Protein AF-A0A7V3S0T5-F1 (afdb_monomer_lite)

Structure (mmCIF, N/CA/C/O backbone):
data_AF-A0A7V3S0T5-F1
#
_entry.id   AF-A0A7V3S0T5-F1
#
loop_
_atom_site.group_PDB
_atom_site.id
_atom_site.type_symbol
_atom_site.label_atom_id
_atom_site.label_alt_id
_atom_site.label_comp_id
_atom_site.label_asym_id
_atom_site.label_entity_id
_atom_site.label_seq_id
_atom_site.pdbx_PDB_ins_code
_atom_site.Cartn_x
_atom_site.Cartn_y
_atom_site.Cartn_z
_atom_site.occupancy
_atom_site.B_iso_or_equiv
_atom_site.auth_seq_id
_atom_site.auth_comp_id
_atom_site.auth_asym_id
_atom_site.auth_atom_id
_atom_site.pdbx_PDB_model_num
ATOM 1 N N . MET A 1 1 ? 28.464 -18.760 -47.971 1.00 61.44 1 MET A N 1
ATOM 2 C CA . MET A 1 1 ? 27.592 -17.591 -47.676 1.00 61.44 1 MET A CA 1
ATOM 3 C C . MET A 1 1 ? 26.139 -17.926 -47.304 1.00 61.44 1 MET A C 1
ATOM 5 O O . MET A 1 1 ? 25.623 -17.300 -46.389 1.00 61.44 1 MET A O 1
ATOM 9 N N . ARG A 1 2 ? 25.459 -18.908 -47.930 1.00 74.19 2 ARG A N 1
ATOM 10 C CA . ARG A 1 2 ? 24.053 -19.249 -47.588 1.00 74.19 2 ARG A CA 1
ATOM 11 C C . ARG A 1 2 ? 23.843 -19.722 -46.137 1.00 74.19 2 ARG A C 1
ATOM 13 O O . ARG A 1 2 ? 22.820 -19.402 -45.549 1.00 74.19 2 ARG A O 1
ATOM 20 N N . ARG A 1 3 ? 24.806 -20.447 -45.548 1.00 76.31 3 ARG A N 1
ATOM 21 C CA . ARG A 1 3 ? 24.728 -20.920 -44.149 1.00 76.31 3 ARG A CA 1
ATOM 22 C C . ARG A 1 3 ? 24.899 -19.791 -43.122 1.00 76.31 3 ARG A C 1
ATOM 24 O O . ARG A 1 3 ? 24.154 -19.752 -42.156 1.00 76.31 3 ARG A O 1
ATOM 31 N N . ILE A 1 4 ? 25.785 -18.828 -43.390 1.00 78.69 4 ILE A N 1
ATOM 32 C CA . ILE A 1 4 ? 26.016 -17.657 -42.522 1.00 78.69 4 ILE A CA 1
ATOM 33 C C . ILE A 1 4 ? 24.759 -16.778 -42.449 1.00 78.69 4 ILE A C 1
ATOM 35 O O . ILE A 1 4 ? 24.345 -16.402 -41.361 1.00 78.69 4 ILE A O 1
ATOM 39 N N . LYS A 1 5 ? 24.084 -16.540 -43.586 1.00 76.44 5 LYS A N 1
ATOM 40 C CA . LYS A 1 5 ? 22.814 -15.790 -43.620 1.00 76.44 5 LYS A CA 1
ATOM 41 C C . LYS A 1 5 ? 21.711 -16.453 -42.785 1.00 76.44 5 LYS A C 1
ATOM 43 O O . LYS A 1 5 ? 20.954 -15.753 -42.127 1.00 76.44 5 LYS A O 1
ATOM 48 N N . LYS A 1 6 ? 21.641 -17.791 -42.783 1.00 80.25 6 LYS A N 1
ATOM 49 C CA . LYS A 1 6 ? 20.680 -18.540 -41.956 1.00 80.25 6 LYS A CA 1
ATOM 50 C C . LYS A 1 6 ? 20.983 -18.410 -40.467 1.00 80.25 6 LYS A C 1
ATOM 52 O O . LYS A 1 6 ? 20.059 -18.199 -39.700 1.00 80.25 6 LYS A O 1
ATOM 57 N N . ILE A 1 7 ? 22.256 -18.495 -40.078 1.00 84.44 7 ILE A N 1
ATOM 58 C CA . ILE A 1 7 ? 22.674 -18.337 -38.678 1.00 84.44 7 ILE A CA 1
ATOM 59 C C . ILE A 1 7 ? 22.333 -16.929 -38.183 1.00 84.44 7 ILE A C 1
ATOM 61 O O . ILE A 1 7 ? 21.741 -16.795 -37.123 1.00 84.44 7 ILE A O 1
ATOM 65 N N . MET A 1 8 ? 22.616 -15.903 -38.990 1.00 83.19 8 MET A N 1
ATOM 66 C CA . MET A 1 8 ? 22.318 -14.505 -38.660 1.00 83.19 8 MET A CA 1
ATOM 67 C C . MET A 1 8 ? 20.810 -14.230 -38.554 1.00 83.19 8 MET A C 1
ATOM 69 O O 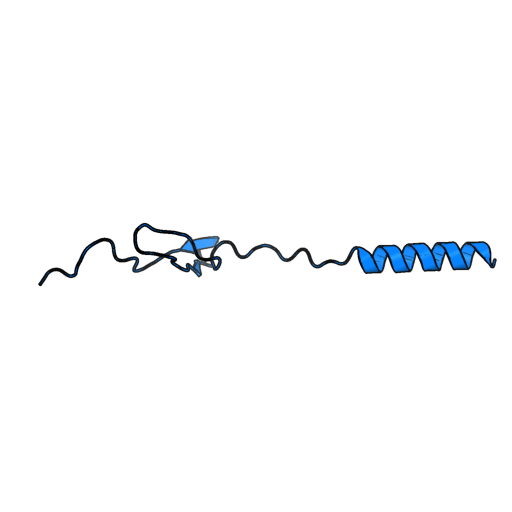. MET A 1 8 ? 20.367 -13.510 -37.665 1.00 83.19 8 MET A O 1
ATOM 73 N N . ALA A 1 9 ? 20.010 -14.832 -39.441 1.00 86.12 9 ALA A N 1
ATOM 74 C CA . ALA A 1 9 ? 18.553 -14.742 -39.373 1.00 86.12 9 ALA A CA 1
ATOM 75 C C . ALA A 1 9 ? 17.995 -15.465 -38.136 1.00 86.12 9 ALA A C 1
ATOM 77 O O . ALA A 1 9 ? 17.072 -14.965 -37.501 1.00 86.12 9 ALA A O 1
ATOM 78 N N . LEU A 1 10 ? 18.572 -16.614 -37.772 1.00 87.00 10 LEU A N 1
ATOM 79 C CA . LEU A 1 10 ? 18.150 -17.388 -36.607 1.00 87.00 10 LEU A CA 1
ATOM 80 C C . LEU A 1 10 ? 18.484 -16.662 -35.297 1.00 87.00 10 LEU A C 1
ATOM 82 O O . LEU A 1 10 ? 17.642 -16.603 -34.409 1.00 87.00 10 LEU A O 1
ATOM 86 N N . T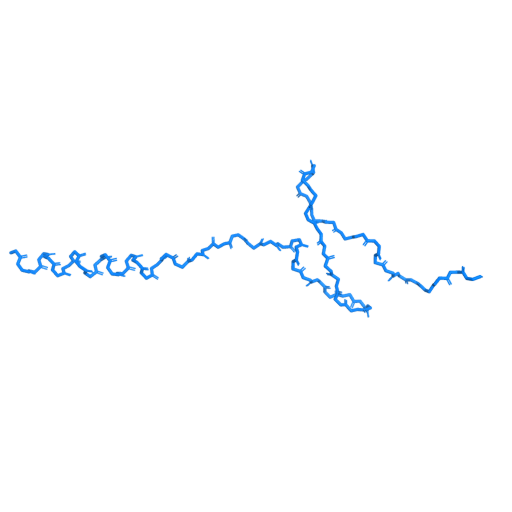HR A 1 11 ? 19.680 -16.075 -35.181 1.00 86.19 11 THR A N 1
ATOM 87 C CA . THR A 1 11 ? 20.072 -15.302 -33.993 1.00 86.19 11 THR A CA 1
ATOM 88 C C . THR A 1 11 ? 19.295 -13.995 -33.872 1.00 86.19 11 THR A C 1
ATOM 90 O O . THR A 1 11 ? 18.909 -13.633 -32.765 1.00 86.19 11 THR A O 1
ATOM 93 N N . GLY A 1 12 ? 18.998 -13.320 -34.987 1.00 86.62 12 GLY A N 1
ATOM 94 C CA . GLY A 1 12 ? 18.139 -12.133 -34.995 1.00 86.62 12 GLY A CA 1
ATOM 95 C C . GLY A 1 12 ? 16.698 -12.437 -34.575 1.00 86.62 12 GLY A C 1
ATOM 96 O O . GLY A 1 12 ? 16.130 -11.714 -33.761 1.00 86.62 12 GLY A O 1
ATOM 97 N N . LEU A 1 13 ? 16.127 -13.542 -35.069 1.00 85.62 13 LEU A N 1
ATOM 98 C CA . LEU A 1 13 ? 14.790 -13.992 -34.675 1.00 85.62 13 LEU A CA 1
ATOM 99 C C . LEU A 1 13 ? 14.747 -14.390 -33.194 1.00 85.62 13 LEU A C 1
ATOM 101 O O . LEU A 1 13 ? 13.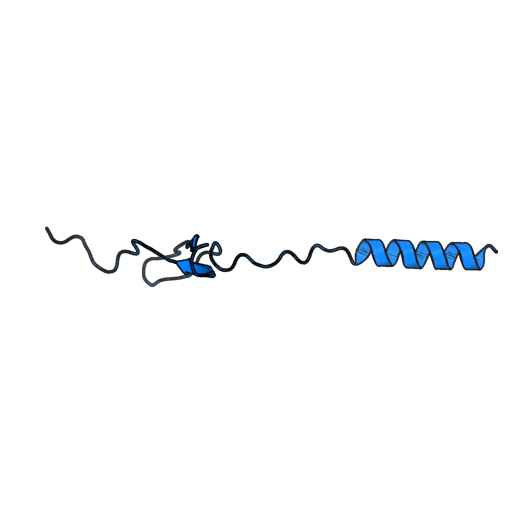807 -14.038 -32.491 1.00 85.62 13 LEU A O 1
ATOM 105 N N . LEU A 1 14 ? 15.783 -15.078 -32.708 1.00 82.81 14 LEU A N 1
ATOM 106 C CA . LEU A 1 14 ? 15.886 -15.462 -31.305 1.00 82.81 14 LEU A CA 1
ATOM 107 C C . LEU A 1 14 ? 15.990 -14.227 -30.399 1.00 82.81 14 LEU A C 1
ATOM 109 O O . LEU A 1 14 ? 15.262 -14.133 -29.420 1.00 82.81 14 LEU A O 1
ATOM 113 N N . ALA A 1 15 ? 16.822 -13.243 -30.751 1.00 82.38 15 ALA A N 1
ATOM 114 C CA . ALA A 1 15 ? 16.945 -11.998 -29.993 1.00 82.38 15 ALA A CA 1
ATOM 115 C C . ALA A 1 15 ? 15.624 -11.210 -29.940 1.00 82.38 15 ALA A C 1
ATOM 117 O O . ALA A 1 15 ? 15.278 -10.677 -28.889 1.00 82.38 15 ALA A O 1
ATOM 118 N N . ALA A 1 16 ? 14.854 -11.190 -31.033 1.00 79.44 16 ALA A N 1
ATOM 119 C CA . ALA A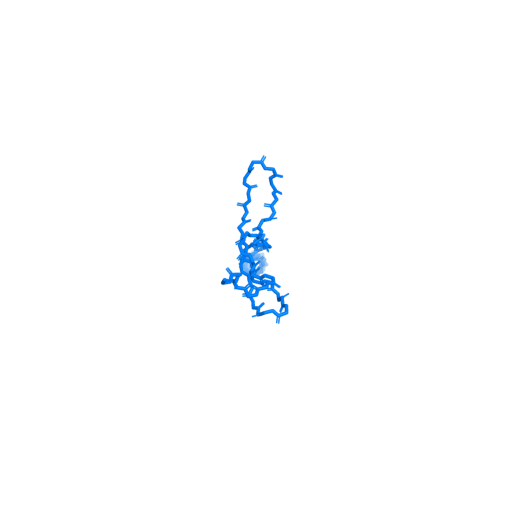 1 16 ? 13.533 -10.560 -31.073 1.00 79.44 16 ALA A CA 1
ATOM 120 C C . ALA A 1 16 ? 12.484 -11.279 -30.203 1.00 79.44 16 ALA A C 1
ATOM 122 O O . ALA A 1 16 ? 11.537 -10.646 -29.750 1.00 79.44 16 ALA A O 1
ATOM 123 N N . LEU A 1 17 ? 12.656 -12.579 -29.944 1.00 79.06 17 LEU A N 1
ATOM 124 C CA . LE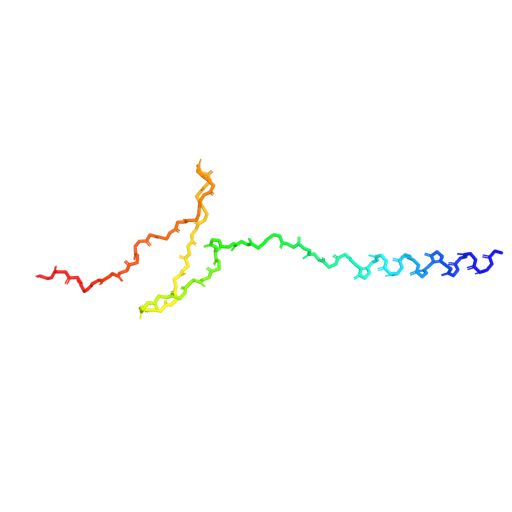U A 1 17 ? 11.817 -13.335 -29.010 1.00 79.06 17 LEU A CA 1
ATOM 125 C C . LEU A 1 17 ? 12.228 -13.128 -27.544 1.00 79.06 17 LEU A C 1
ATOM 127 O O . LEU A 1 17 ? 11.449 -13.448 -26.662 1.00 79.06 17 LEU A O 1
ATOM 131 N N . PHE A 1 18 ? 13.418 -12.597 -27.252 1.00 72.31 18 PHE A N 1
ATOM 132 C CA . PHE A 1 18 ? 13.874 -12.345 -25.878 1.00 72.31 18 PHE A CA 1
ATOM 133 C C . PHE A 1 18 ? 13.614 -10.913 -25.385 1.00 72.31 18 PHE A C 1
ATOM 135 O O . PHE A 1 18 ? 13.915 -10.606 -24.236 1.00 72.31 18 PHE A O 1
ATOM 142 N N . THR A 1 19 ? 13.010 -10.037 -26.194 1.00 66.44 19 THR A N 1
ATOM 143 C CA . THR A 1 19 ? 12.669 -8.659 -25.791 1.00 66.44 19 THR A CA 1
ATOM 144 C C . THR A 1 19 ? 11.375 -8.554 -24.978 1.00 66.44 19 THR A C 1
ATOM 146 O O . THR A 1 19 ? 10.836 -7.453 -24.840 1.00 66.44 19 THR A O 1
ATOM 149 N N . TYR A 1 20 ? 10.868 -9.662 -24.417 1.00 66.12 20 TYR A N 1
ATOM 150 C CA . TYR A 1 20 ? 9.750 -9.621 -23.475 1.00 66.12 20 TYR A CA 1
ATOM 151 C C . TYR A 1 20 ? 10.064 -8.612 -22.371 1.00 66.12 20 TYR A C 1
ATOM 153 O O . TYR A 1 20 ? 11.036 -8.744 -21.632 1.00 66.12 20 TYR A O 1
ATOM 161 N N . ALA A 1 21 ? 9.257 -7.556 -22.343 1.00 60.81 21 ALA A N 1
ATOM 162 C CA . ALA A 1 21 ? 9.475 -6.377 -21.538 1.00 60.81 21 ALA A CA 1
ATOM 163 C C . ALA A 1 21 ? 9.462 -6.737 -20.050 1.00 60.81 21 ALA A C 1
ATOM 165 O O . ALA A 1 21 ? 8.402 -6.857 -19.438 1.00 60.81 21 ALA A O 1
ATOM 166 N N . SER A 1 22 ? 10.645 -6.861 -19.458 1.00 63.84 22 SER A N 1
ATOM 167 C CA . SER A 1 22 ? 10.850 -6.787 -18.018 1.00 63.84 22 SER A CA 1
ATOM 168 C C . SER A 1 22 ? 10.507 -5.366 -17.565 1.00 63.84 22 SER A C 1
ATOM 170 O O . SER A 1 22 ? 11.355 -4.482 -17.471 1.00 63.84 22 SER A O 1
ATOM 172 N N . ARG A 1 23 ? 9.212 -5.113 -17.360 1.00 66.19 23 ARG A N 1
ATOM 173 C CA . ARG A 1 23 ? 8.723 -3.916 -16.675 1.00 66.19 23 ARG A CA 1
ATOM 174 C C . ARG A 1 23 ? 8.992 -4.123 -15.190 1.00 66.19 23 ARG A C 1
ATOM 176 O O . ARG A 1 23 ? 8.593 -5.148 -14.645 1.00 66.19 23 ARG A O 1
ATOM 183 N N . ALA A 1 24 ? 9.688 -3.180 -14.559 1.00 69.44 24 ALA A N 1
ATOM 184 C CA . ALA A 1 24 ? 9.790 -3.159 -13.106 1.00 69.44 24 ALA A CA 1
ATOM 185 C C . ALA A 1 24 ? 8.370 -3.129 -12.523 1.00 69.44 24 ALA A C 1
ATOM 187 O O . ALA A 1 24 ? 7.527 -2.358 -12.988 1.00 69.44 24 ALA A O 1
ATOM 188 N N . GLU A 1 25 ? 8.095 -4.022 -11.579 1.00 68.50 25 GLU A N 1
ATOM 189 C CA . GLU A 1 25 ? 6.772 -4.149 -10.982 1.00 68.50 25 GLU A CA 1
ATOM 190 C C . GLU A 1 25 ? 6.505 -2.932 -10.090 1.00 68.50 25 GLU A C 1
ATOM 192 O O . GLU A 1 25 ? 7.306 -2.610 -9.214 1.00 68.50 25 GLU A O 1
ATOM 197 N N . ASP A 1 26 ? 5.397 -2.227 -10.330 1.00 76.69 26 ASP A N 1
ATOM 198 C CA . ASP A 1 26 ? 4.963 -1.130 -9.463 1.00 76.69 26 ASP A CA 1
ATOM 199 C C . ASP A 1 26 ? 4.252 -1.718 -8.242 1.00 76.69 26 ASP A C 1
ATOM 201 O O . ASP A 1 26 ? 3.026 -1.849 -8.182 1.00 76.69 26 ASP A O 1
ATOM 205 N N . ILE A 1 27 ? 5.067 -2.118 -7.268 1.00 83.56 27 ILE A N 1
ATOM 206 C CA . ILE A 1 27 ? 4.620 -2.782 -6.042 1.00 83.56 27 ILE A CA 1
ATOM 207 C C . ILE A 1 27 ? 3.632 -1.894 -5.267 1.00 83.56 27 ILE A C 1
ATOM 209 O O . ILE A 1 27 ? 2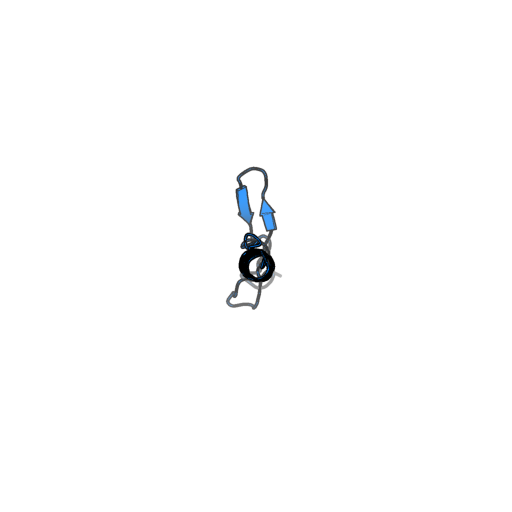.733 -2.407 -4.602 1.00 83.56 27 ILE A O 1
ATOM 213 N N . CYS A 1 28 ? 3.753 -0.567 -5.368 1.00 91.38 28 CYS A N 1
ATOM 214 C CA . CYS A 1 28 ? 2.924 0.356 -4.600 1.00 91.38 28 CYS A CA 1
ATOM 215 C C . CYS A 1 28 ? 1.485 0.441 -5.126 1.00 91.38 28 CYS A C 1
ATOM 217 O O . CYS A 1 28 ? 0.560 0.697 -4.349 1.00 91.38 28 CYS A O 1
ATOM 219 N N . THR A 1 29 ? 1.274 0.240 -6.432 1.00 90.38 29 THR A N 1
ATOM 220 C CA . THR A 1 29 ? -0.064 0.320 -7.040 1.00 90.38 29 THR A CA 1
ATOM 221 C C . THR A 1 29 ? -0.761 -1.028 -7.202 1.00 90.38 29 THR A C 1
ATOM 223 O O . THR A 1 29 ? -1.977 -1.062 -7.447 1.00 90.38 29 THR A O 1
ATOM 226 N N . THR A 1 30 ? -0.044 -2.132 -6.999 1.00 92.75 30 THR A N 1
ATOM 227 C CA . THR A 1 30 ? -0.641 -3.462 -6.859 1.00 92.75 30 THR A CA 1
ATOM 228 C C . THR A 1 30 ? -1.515 -3.515 -5.597 1.00 92.75 30 THR A C 1
ATOM 230 O O . THR A 1 30 ? -1.042 -3.208 -4.501 1.00 92.75 30 THR A O 1
ATOM 233 N N . PRO A 1 31 ? -2.808 -3.879 -5.705 1.00 94.12 31 PRO A N 1
ATOM 234 C CA . PRO A 1 31 ? -3.682 -3.954 -4.539 1.00 94.12 31 PRO A CA 1
ATOM 235 C C . PRO A 1 31 ? -3.222 -5.007 -3.523 1.00 94.12 31 PRO A C 1
ATOM 237 O O . PRO A 1 31 ? -2.941 -6.149 -3.882 1.00 94.12 31 PRO A O 1
ATOM 240 N N . VAL A 1 32 ? -3.234 -4.647 -2.240 1.00 94.19 32 VAL A N 1
ATOM 241 C CA . VAL A 1 32 ? -2.909 -5.536 -1.116 1.00 94.19 32 VAL A CA 1
ATOM 242 C C . VAL A 1 32 ? -4.177 -5.979 -0.393 1.00 94.19 32 VAL A C 1
ATOM 244 O O . VAL A 1 32 ? -5.144 -5.223 -0.277 1.00 94.19 32 VAL A O 1
ATOM 247 N N . LYS A 1 33 ? -4.192 -7.217 0.102 1.00 95.75 33 LYS A N 1
ATOM 248 C CA . LYS A 1 33 ? -5.333 -7.764 0.843 1.00 95.75 33 LYS A CA 1
ATOM 249 C C . LYS A 1 33 ? -5.301 -7.300 2.302 1.00 95.75 33 LYS A C 1
ATOM 251 O O . LYS A 1 33 ? -4.292 -7.458 2.979 1.00 95.75 33 LYS A O 1
ATOM 256 N N . THR A 1 34 ? -6.427 -6.799 2.797 1.00 93.75 34 THR A N 1
ATOM 257 C CA . THR A 1 34 ? -6.666 -6.456 4.209 1.00 93.75 34 THR A CA 1
ATOM 258 C C . THR A 1 34 ? -7.850 -7.256 4.755 1.00 93.75 34 THR A C 1
ATOM 260 O O . THR A 1 34 ? -8.548 -7.933 3.995 1.00 93.75 34 THR A O 1
ATOM 263 N N . GLY A 1 35 ? -8.114 -7.161 6.063 1.00 91.88 35 GLY A N 1
ATOM 264 C CA . GLY A 1 35 ? -9.315 -7.753 6.665 1.00 91.88 35 GLY A CA 1
ATOM 265 C C . GLY A 1 35 ? -10.625 -7.216 6.070 1.00 91.88 35 GLY A C 1
ATOM 266 O O . GLY A 1 35 ? -11.603 -7.951 5.989 1.00 91.88 35 GLY A O 1
ATOM 267 N N . SER A 1 36 ? -10.618 -5.973 5.583 1.00 91.19 36 SER A N 1
ATOM 268 C CA . SER A 1 36 ? -11.792 -5.288 5.025 1.00 91.19 36 SER A CA 1
ATOM 269 C C . SER A 1 36 ? -11.917 -5.420 3.499 1.00 91.19 36 SER A C 1
ATOM 271 O O . SER A 1 36 ? -12.887 -4.935 2.925 1.00 91.19 36 SER A O 1
ATOM 273 N N . GLY A 1 37 ? -10.944 -6.047 2.824 1.00 93.88 37 GLY A N 1
ATOM 274 C CA . GLY A 1 37 ? -10.904 -6.176 1.363 1.00 93.88 37 GLY A CA 1
ATOM 275 C C . GLY A 1 37 ? -9.579 -5.728 0.742 1.00 93.88 37 GLY A C 1
ATOM 276 O O . GLY A 1 37 ? -8.562 -5.607 1.425 1.00 93.88 37 GLY A O 1
ATOM 277 N N . MET A 1 38 ? -9.576 -5.510 -0.574 1.00 96.38 38 MET A N 1
ATOM 278 C CA . MET A 1 38 ? -8.386 -5.067 -1.308 1.00 96.38 38 MET A CA 1
ATOM 279 C C . MET A 1 38 ? -8.196 -3.554 -1.179 1.00 96.38 38 MET A C 1
ATOM 281 O O . MET A 1 38 ? -9.144 -2.794 -1.354 1.00 96.38 38 MET A O 1
ATOM 285 N N . VAL A 1 39 ? -6.962 -3.120 -0.929 1.00 95.50 39 VAL A N 1
ATOM 286 C CA . VAL A 1 39 ? -6.590 -1.705 -0.825 1.00 95.50 39 VAL A CA 1
ATOM 287 C C . VAL A 1 39 ? -5.453 -1.409 -1.793 1.00 95.50 39 VAL A C 1
ATOM 289 O O . VAL A 1 39 ? -4.464 -2.135 -1.848 1.00 95.50 39 VAL A O 1
ATOM 292 N N . ARG A 1 40 ? -5.576 -0.317 -2.546 1.00 94.94 40 ARG A N 1
ATOM 293 C CA . ARG A 1 40 ? -4.526 0.184 -3.436 1.00 94.94 40 ARG A CA 1
ATOM 294 C C . ARG A 1 40 ? -3.724 1.286 -2.744 1.00 94.94 40 ARG A C 1
ATOM 296 O O . ARG A 1 40 ? -4.307 2.129 -2.066 1.00 94.94 40 ARG A O 1
ATOM 303 N N . GLY A 1 41 ? -2.406 1.255 -2.910 1.00 95.12 41 GLY A N 1
ATOM 304 C CA . GLY A 1 41 ? -1.500 2.284 -2.408 1.00 95.12 41 GLY A CA 1
ATOM 305 C C . GLY A 1 41 ? -1.082 3.271 -3.490 1.00 95.12 41 GLY A C 1
ATOM 306 O O . GLY A 1 41 ? -1.594 3.269 -4.615 1.00 95.12 41 GLY A O 1
ATOM 307 N N . SER A 1 42 ? -0.120 4.110 -3.131 1.00 94.94 42 SER A N 1
ATOM 308 C CA . SER A 1 42 ? 0.578 5.014 -4.040 1.00 94.94 42 SER A CA 1
ATOM 309 C C . SER A 1 42 ? 2.065 5.050 -3.714 1.00 94.94 42 SER A C 1
ATOM 311 O O . SER A 1 42 ? 2.461 4.865 -2.561 1.00 94.94 42 SER A O 1
ATOM 313 N N . HIS A 1 43 ? 2.881 5.319 -4.727 1.00 94.31 43 HIS A N 1
ATOM 314 C CA . HIS A 1 43 ? 4.293 5.632 -4.545 1.00 94.31 43 HIS A CA 1
ATOM 315 C C . HIS A 1 43 ? 4.451 7.079 -4.068 1.00 94.31 43 HIS A C 1
ATOM 317 O O . HIS A 1 43 ? 3.825 7.988 -4.612 1.00 94.31 43 HIS A O 1
ATOM 323 N N . GLU A 1 44 ? 5.246 7.281 -3.023 1.00 94.56 44 GLU A N 1
ATOM 324 C CA . GLU A 1 44 ? 5.620 8.588 -2.492 1.00 94.56 44 GLU A CA 1
ATOM 325 C C . GLU A 1 44 ? 7.049 8.916 -2.929 1.00 94.56 44 GLU A C 1
ATOM 327 O O . GLU A 1 44 ? 8.019 8.356 -2.414 1.00 94.56 44 GLU A O 1
ATOM 332 N N . THR A 1 45 ? 7.172 9.861 -3.861 1.00 92.19 45 THR A N 1
ATOM 333 C CA . THR A 1 45 ? 8.441 10.221 -4.507 1.00 92.19 45 THR A CA 1
ATOM 334 C C . THR A 1 45 ? 9.472 10.767 -3.525 1.00 92.19 45 THR A C 1
ATOM 336 O O . THR A 1 45 ? 10.666 10.567 -3.718 1.00 92.19 45 THR A O 1
ATOM 339 N N . THR A 1 46 ? 9.027 11.454 -2.468 1.00 94.69 46 THR A N 1
ATOM 340 C CA . THR A 1 46 ? 9.927 12.161 -1.544 1.00 94.69 46 THR A CA 1
ATOM 341 C C . THR A 1 46 ? 10.893 11.216 -0.830 1.00 94.69 46 THR A C 1
ATOM 343 O O . THR A 1 46 ? 12.062 11.544 -0.658 1.00 94.69 46 THR A O 1
ATOM 346 N N . ASN A 1 47 ? 10.404 10.044 -0.421 1.00 91.31 47 ASN A N 1
ATOM 347 C CA . ASN A 1 47 ? 11.171 9.070 0.359 1.00 91.31 47 ASN A CA 1
ATOM 348 C C . ASN A 1 47 ? 11.328 7.724 -0.361 1.00 91.31 47 ASN A C 1
ATOM 350 O O . ASN A 1 47 ? 11.835 6.786 0.246 1.00 91.31 47 ASN A O 1
ATOM 354 N N . ASP A 1 48 ? 10.869 7.624 -1.611 1.00 90.75 48 ASP A N 1
ATOM 355 C CA . ASP A 1 48 ? 10.824 6.382 -2.388 1.00 90.75 48 ASP A CA 1
ATOM 356 C C . ASP A 1 48 ? 10.138 5.231 -1.624 1.00 90.75 48 ASP A C 1
ATOM 358 O O . ASP A 1 48 ? 10.657 4.125 -1.489 1.00 90.75 48 ASP A O 1
ATOM 362 N N . THR A 1 49 ? 8.961 5.510 -1.053 1.00 93.19 49 THR A N 1
ATOM 363 C CA . THR A 1 49 ? 8.201 4.535 -0.256 1.00 93.19 49 THR A CA 1
ATOM 364 C C . THR A 1 49 ? 6.803 4.304 -0.805 1.00 93.19 49 THR A C 1
ATOM 366 O O . THR A 1 49 ? 6.189 5.177 -1.416 1.00 93.19 49 THR A O 1
ATOM 369 N N . CYS A 1 50 ? 6.262 3.112 -0.562 1.00 93.88 50 CYS A N 1
ATOM 370 C CA . CYS A 1 50 ? 4.846 2.856 -0.788 1.00 93.88 50 CYS A CA 1
ATOM 371 C C . CYS A 1 50 ? 4.032 3.328 0.417 1.00 93.88 50 CYS A C 1
ATOM 373 O O . CYS A 1 50 ? 4.374 3.038 1.566 1.00 93.88 50 CYS A O 1
ATOM 375 N N . VAL A 1 51 ? 2.927 4.021 0.154 1.00 95.56 51 VAL A N 1
ATOM 376 C CA . VAL A 1 51 ? 2.056 4.556 1.198 1.00 95.56 51 VAL A CA 1
ATOM 377 C C . VAL A 1 51 ? 0.615 4.133 0.946 1.00 95.56 51 VAL A C 1
ATOM 379 O O . VAL A 1 51 ? 0.085 4.268 -0.157 1.00 95.56 51 VAL A O 1
ATOM 382 N N . TRP A 1 52 ? -0.043 3.671 2.008 1.00 95.12 52 TRP A N 1
ATOM 383 C CA . TRP A 1 52 ? -1.474 3.397 2.034 1.00 95.12 52 TRP A CA 1
ATOM 384 C C . TRP A 1 52 ? -2.120 4.288 3.093 1.00 95.12 52 TRP A C 1
ATOM 386 O O . TRP A 1 52 ? -1.802 4.188 4.277 1.00 95.12 52 TRP A O 1
ATOM 396 N N . ARG A 1 53 ? -3.003 5.197 2.670 1.00 93.81 53 ARG A N 1
ATOM 397 C CA . ARG A 1 53 ? -3.661 6.177 3.549 1.00 93.81 53 ARG A CA 1
ATOM 398 C C . ARG A 1 53 ? -5.164 5.926 3.590 1.00 93.81 53 ARG A C 1
ATOM 400 O O . ARG A 1 53 ? -5.743 5.487 2.603 1.00 93.81 53 ARG A O 1
ATOM 407 N N . GLY A 1 54 ? -5.790 6.240 4.723 1.00 93.62 54 GLY A N 1
ATOM 408 C CA . GLY A 1 54 ? -7.250 6.209 4.859 1.00 93.62 54 GLY A CA 1
ATOM 409 C C . GLY A 1 54 ? -7.872 4.810 4.886 1.00 93.62 54 GLY A C 1
ATOM 410 O O . GLY A 1 54 ? -9.054 4.680 4.587 1.00 93.62 54 GLY A O 1
ATOM 411 N N . ILE A 1 55 ? -7.110 3.765 5.237 1.00 94.81 55 ILE A N 1
ATOM 412 C CA . ILE A 1 55 ? -7.677 2.424 5.429 1.00 94.81 55 ILE A CA 1
ATOM 413 C C . ILE A 1 55 ? -8.563 2.448 6.684 1.00 94.81 55 ILE A C 1
ATOM 415 O O . ILE A 1 55 ? -8.044 2.704 7.775 1.00 94.81 55 ILE A O 1
ATOM 419 N N . PRO A 1 56 ? -9.875 2.179 6.571 1.00 92.81 56 PRO A N 1
ATOM 420 C CA . PRO A 1 56 ? -10.750 2.142 7.732 1.00 92.81 56 PRO A CA 1
ATOM 421 C C . PRO A 1 56 ? -10.391 0.947 8.620 1.00 92.81 56 PRO A C 1
ATOM 423 O O . PRO A 1 56 ? -10.326 -0.191 8.151 1.00 92.81 56 PRO A O 1
ATOM 426 N N . TYR A 1 57 ? -10.179 1.211 9.910 1.00 93.25 57 TYR A N 1
ATOM 427 C CA . TYR A 1 57 ? -9.884 0.188 10.922 1.00 93.25 57 TYR A CA 1
ATOM 428 C C . TYR A 1 57 ? -11.039 -0.030 11.912 1.00 93.25 57 TYR A C 1
ATOM 430 O O . TYR A 1 57 ? -11.048 -1.016 12.645 1.00 93.25 57 TYR A O 1
ATOM 438 N N . ALA A 1 58 ? -12.006 0.887 11.942 1.00 94.25 58 ALA A N 1
ATOM 439 C CA . ALA A 1 58 ? -13.175 0.855 12.810 1.00 94.25 58 ALA A CA 1
ATOM 440 C C . ALA A 1 58 ? -14.357 1.558 12.126 1.00 94.25 58 ALA A C 1
ATOM 442 O O . ALA A 1 58 ? -14.178 2.285 11.145 1.00 94.25 58 ALA A O 1
ATOM 443 N N . ALA A 1 59 ? -15.562 1.343 12.656 1.00 94.31 59 ALA A N 1
ATOM 444 C CA . ALA A 1 59 ? -16.731 2.120 12.265 1.00 94.31 59 ALA A CA 1
ATOM 445 C C . ALA A 1 59 ? -16.577 3.596 12.703 1.00 94.31 59 ALA A C 1
ATOM 447 O O . ALA A 1 59 ? -15.892 3.861 13.696 1.00 94.31 59 ALA A O 1
ATOM 448 N N . PRO A 1 60 ? -17.202 4.557 11.999 1.00 94.75 60 PRO A N 1
ATOM 449 C CA . PRO A 1 60 ? -17.198 5.959 12.410 1.00 94.75 60 PRO A CA 1
ATOM 450 C C . PRO A 1 60 ? -17.762 6.139 13.831 1.00 94.75 60 PRO A C 1
ATOM 452 O O . PRO A 1 60 ? -18.812 5.561 14.125 1.00 94.75 60 PRO A O 1
ATOM 455 N N . PRO A 1 61 ? -17.102 6.921 14.708 1.00 93.19 61 PRO A N 1
ATOM 456 C CA . PRO A 1 61 ? -17.640 7.236 16.024 1.00 93.19 61 PRO A CA 1
ATOM 457 C C . PRO A 1 61 ? -18.772 8.252 15.852 1.00 93.19 61 PRO A C 1
ATOM 459 O O . PRO A 1 61 ? -18.528 9.395 15.463 1.00 93.19 61 PRO A O 1
ATOM 462 N N . VAL A 1 62 ? -20.003 7.797 16.071 1.00 90.81 62 VAL A N 1
ATOM 463 C CA . VAL A 1 62 ? -21.209 8.638 16.111 1.00 90.81 62 VAL A CA 1
ATOM 464 C C . VAL A 1 62 ? -21.400 9.271 17.479 1.00 90.81 62 VAL A C 1
ATOM 466 O O . VAL A 1 62 ? -21.054 8.610 18.485 1.00 90.81 62 VAL A O 1
#

Foldseek 3Di:
DVVVVVVVVVVVVVVVVPPPDPDPDPPLQPWDQDPVGTFHWDQDPVVRDRDGPDDDPDDDDD

Sequence (62 aa):
MRRIKKIMALTGLLAALFTYASRAEDICTTPVKTGSGMVRGSHETTNDTCVWRGIPYAAPPV

Secondary structure (DSSP, 8-state):
-HHHHHHHHHHHHHHHHS----PPP-TTTSPEEETTEEE--EEETTTTEEE------S----

pLDDT: mean 86.15, std 10.18, range [60.81, 96.38]

Radius of gyration: 23.91 Å; chains: 1; bounding box: 49×33×64 Å